Protein AF-A0AAV2ZDA7-F1 (afdb_monomer)

Mean predicted aligned error: 17.48 Å

pLDDT: mean 81.56, std 21.35, range [30.52, 98.06]

Solvent-accessible surface area (backbone atoms only — not comparable to full-atom values): 9567 Å² total; per-residue (Å²): 136,82,90,84,94,81,79,80,88,87,88,87,84,91,82,87,82,87,84,94,76,88,91,80,85,68,67,69,62,56,50,54,53,51,52,50,52,50,49,50,52,52,51,53,50,50,53,51,49,53,50,53,50,52,52,53,50,51,53,50,53,50,51,53,52,54,51,51,52,52,51,51,52,52,52,51,52,52,53,51,50,51,51,53,50,51,53,51,51,53,52,51,52,53,51,51,54,51,50,51,52,50,48,42,62,70,72,67,47,72,78,86,67,80,66,81,54,51,71,37,47,50,51,29,54,48,40,43,68,77,28,72,91,50,59,73,79,35,46,66,41,44,50,49,30,53,49,45,53,49,55,51,51,53,51,51,64,75,75,106

Sequence (160 aa):
MTITPELAAQIREGSQGQNAQKQQHPFAALNAEYDALSSDAMQQAEVKRQLQEAYKKGAEDFRKRAEAEKKKLSASESAQNAKTAQEMENRENARVEQLVKELNQKNYRAPLREVQCSPEREACLQCYRDNASDVLKCREVAEAFARCAQETTEQFVKNN

Secondary structure (DSSP, 8-state):
-------------------------SHHHHHHHHHHHHHHHHHHHHHHHHHHHHHHHHHHHHHHHHHHHHHHHHHHHHHHHHHHHHHHHHHHHHHHHHHHHHHIIIIIS---PPPTTHHHHHHHHHHHHHTTT-GGGGHHHHHHHHHHHHHHHHHHHH--

Foldseek 3Di:
DDDDDDDDDPDPDDDDDDDDDDDDDDPVVVVVVVVVVVVVVVVVVVVVVVVVVVVVVVVVVVVVVVVVVVVVVVVVVVVVVVVVVVVVVVVVVVVVVVVVVVCCVPPVPDPPDDDFLPVLVVLLVVLCVVPVVDSVVSVVSVVVSVVRVVVVVVVVVVVD

Organism: NCBI:txid4803

Radius of gyration: 65.76 Å; Cα contacts (8 Å, |Δi|>4): 25; chains: 1; bounding box: 101×34×188 Å

Structure (mmCIF, N/CA/C/O backbone):
data_AF-A0AAV2ZDA7-F1
#
_entry.id   AF-A0AAV2ZDA7-F1
#
loop_
_atom_site.group_PDB
_atom_site.id
_atom_site.type_symbol
_atom_site.label_atom_id
_atom_site.label_alt_id
_atom_site.label_comp_id
_atom_site.label_asym_id
_atom_site.label_entity_id
_atom_site.label_seq_id
_atom_site.pdbx_PDB_ins_code
_atom_site.Cartn_x
_atom_site.Cartn_y
_atom_site.Cartn_z
_atom_site.occupancy
_atom_site.B_iso_or_equiv
_atom_site.auth_seq_id
_atom_site.auth_comp_id
_atom_site.auth_asym_id
_atom_site.auth_atom_id
_atom_site.pdbx_PDB_model_num
ATOM 1 N N . MET A 1 1 ? 27.046 16.739 -139.914 1.00 38.97 1 MET A N 1
ATOM 2 C CA . MET A 1 1 ? 28.352 17.016 -140.549 1.00 38.97 1 MET A CA 1
ATOM 3 C C . MET A 1 1 ? 29.400 16.328 -139.690 1.00 38.97 1 MET A C 1
ATOM 5 O O . MET A 1 1 ? 29.556 16.700 -138.540 1.00 38.97 1 MET A O 1
ATOM 9 N N . THR A 1 2 ? 29.720 15.080 -140.032 1.00 36.03 2 THR A N 1
ATOM 10 C CA . THR A 1 2 ? 30.915 14.649 -140.800 1.00 36.03 2 THR A CA 1
ATOM 11 C C . THR A 1 2 ? 32.079 14.261 -139.884 1.00 36.03 2 THR A C 1
ATOM 13 O O . THR A 1 2 ? 32.842 15.091 -139.415 1.00 36.03 2 THR A O 1
ATOM 16 N N . ILE A 1 3 ? 32.101 12.952 -139.622 1.00 37.47 3 ILE A N 1
ATOM 17 C CA . ILE A 1 3 ? 33.220 12.000 -139.521 1.00 37.47 3 ILE A CA 1
ATOM 18 C C . ILE A 1 3 ? 34.582 12.550 -139.993 1.00 37.47 3 ILE A C 1
ATOM 20 O O . ILE A 1 3 ? 34.656 13.016 -141.122 1.00 37.47 3 ILE A O 1
ATOM 24 N N . THR A 1 4 ? 35.637 12.352 -139.185 1.00 46.34 4 THR A N 1
ATOM 25 C CA . THR A 1 4 ? 36.868 11.617 -139.581 1.00 46.34 4 THR A CA 1
ATOM 26 C C . THR A 1 4 ? 37.656 11.131 -138.354 1.00 46.34 4 THR A C 1
ATOM 28 O O . THR A 1 4 ? 38.282 11.937 -137.666 1.00 46.34 4 THR A O 1
ATOM 31 N N . PRO A 1 5 ? 37.654 9.813 -138.096 1.00 52.59 5 PRO A N 1
ATOM 32 C CA . PRO A 1 5 ? 38.563 9.115 -137.204 1.00 52.59 5 PRO A CA 1
ATOM 33 C C . PRO A 1 5 ? 39.591 8.333 -138.039 1.00 52.59 5 PRO A C 1
ATOM 35 O O . PRO A 1 5 ? 39.454 7.128 -138.170 1.00 52.59 5 PRO A O 1
ATOM 38 N N . GLU A 1 6 ? 40.593 8.970 -138.653 1.00 37.31 6 GLU A N 1
ATOM 39 C CA . GLU A 1 6 ? 41.614 8.196 -139.388 1.00 37.31 6 GLU A CA 1
ATOM 40 C C . GLU A 1 6 ? 42.913 8.971 -139.643 1.00 37.31 6 GLU A C 1
ATOM 42 O O . GLU A 1 6 ? 43.190 9.456 -140.733 1.00 37.31 6 GLU A O 1
ATOM 47 N N . LEU A 1 7 ? 43.732 9.071 -138.599 1.00 41.41 7 LEU A N 1
ATOM 48 C CA . LEU A 1 7 ? 45.187 8.982 -138.735 1.00 41.41 7 LEU A CA 1
ATOM 49 C C . LEU A 1 7 ? 45.707 8.368 -137.424 1.00 41.41 7 LEU A C 1
ATOM 51 O O . LEU A 1 7 ? 46.181 9.045 -136.519 1.00 41.41 7 LEU A O 1
ATOM 55 N N . ALA A 1 8 ? 45.323 7.122 -137.135 1.00 35.84 8 ALA A N 1
ATOM 56 C CA . ALA A 1 8 ? 46.152 5.969 -137.488 1.00 35.84 8 ALA A CA 1
ATOM 57 C C . ALA A 1 8 ? 47.611 6.241 -137.077 1.00 35.84 8 ALA A C 1
ATOM 59 O O . ALA A 1 8 ? 48.386 6.873 -137.779 1.00 35.84 8 ALA A O 1
ATOM 60 N N . ALA A 1 9 ? 47.926 5.917 -135.829 1.00 44.06 9 ALA A N 1
ATOM 61 C CA . ALA A 1 9 ? 48.679 4.696 -135.560 1.00 44.06 9 ALA A CA 1
ATOM 62 C C . ALA A 1 9 ? 50.166 4.838 -135.909 1.00 44.06 9 ALA A C 1
ATOM 64 O O . ALA A 1 9 ? 50.626 4.314 -136.912 1.00 44.06 9 ALA A O 1
ATOM 65 N N . GLN A 1 10 ? 50.911 5.494 -135.018 1.00 46.84 10 GLN A N 1
ATOM 66 C CA . GLN A 1 10 ? 52.334 5.250 -134.763 1.00 46.84 10 GLN A CA 1
ATOM 67 C C . GLN A 1 10 ? 52.726 6.040 -133.510 1.00 46.84 10 GLN A C 1
ATOM 69 O O . GLN A 1 10 ? 52.949 7.236 -133.580 1.00 46.84 10 GLN A O 1
ATOM 74 N N . ILE A 1 11 ? 52.659 5.373 -132.357 1.00 41.38 11 ILE A N 1
ATOM 75 C CA . ILE A 1 11 ? 53.499 5.476 -131.144 1.00 41.38 11 ILE A CA 1
ATOM 76 C C . ILE A 1 11 ? 52.825 4.489 -130.179 1.00 41.38 11 ILE A C 1
ATOM 78 O O . ILE A 1 11 ? 52.020 4.819 -129.311 1.00 41.38 11 ILE A O 1
ATOM 82 N N . ARG A 1 12 ? 53.053 3.206 -130.449 1.00 36.25 12 ARG A N 1
ATOM 83 C CA . ARG A 1 12 ? 52.854 2.123 -129.494 1.00 36.25 12 ARG A CA 1
ATOM 84 C C . ARG A 1 12 ? 54.227 1.504 -129.347 1.00 36.25 12 ARG A C 1
ATOM 86 O O . ARG A 1 12 ? 54.630 0.777 -130.238 1.00 36.25 12 ARG A O 1
ATOM 93 N N . GLU A 1 13 ? 54.927 1.879 -128.284 1.00 34.66 13 GLU A N 1
ATOM 94 C CA . GLU A 1 13 ? 55.922 1.072 -127.576 1.00 34.66 13 GLU A CA 1
ATOM 95 C C . GLU A 1 13 ? 56.476 1.900 -126.408 1.00 34.66 13 GLU A C 1
ATOM 97 O O . GLU A 1 13 ? 56.935 3.022 -126.594 1.00 34.66 13 GLU A O 1
ATOM 102 N N . GLY A 1 14 ? 56.400 1.346 -125.193 1.00 30.52 14 GLY A N 1
ATOM 103 C CA . GLY A 1 14 ? 57.158 1.842 -124.040 1.00 30.52 14 GLY A CA 1
ATOM 104 C C . GLY A 1 14 ? 56.354 2.467 -122.897 1.00 30.52 14 GLY A C 1
ATOM 105 O O . GLY A 1 14 ? 56.433 3.667 -122.670 1.00 30.52 14 GLY A O 1
ATOM 106 N N . SER A 1 15 ? 55.631 1.654 -122.121 1.00 34.59 15 SER A N 1
ATOM 107 C CA . SER A 1 15 ? 55.885 1.491 -120.670 1.00 34.59 15 SER A CA 1
ATOM 108 C C . SER A 1 15 ? 54.752 0.718 -119.983 1.00 34.59 15 SER A C 1
ATOM 110 O O . SER A 1 15 ? 53.661 1.213 -119.716 1.00 34.59 15 SER A O 1
ATOM 112 N N . GLN A 1 16 ? 55.040 -0.552 -119.703 1.00 32.06 16 GLN A N 1
ATOM 113 C CA . GLN A 1 16 ? 54.390 -1.335 -118.657 1.00 32.06 16 GLN A CA 1
ATOM 114 C C . GLN A 1 16 ? 54.953 -0.919 -117.287 1.00 32.06 16 GLN A C 1
ATOM 116 O O . GLN A 1 16 ? 56.132 -0.586 -117.189 1.00 32.06 16 GLN A O 1
ATOM 121 N N . GLY A 1 17 ? 54.130 -1.027 -116.238 1.00 31.75 17 GLY A N 1
ATOM 122 C CA . GLY A 1 17 ? 54.534 -0.927 -114.826 1.00 31.75 17 GLY A CA 1
ATOM 123 C C . GLY A 1 17 ? 53.527 -0.116 -114.007 1.00 31.75 17 GLY A C 1
ATOM 124 O O . GLY A 1 17 ? 53.637 1.096 -113.922 1.00 31.75 17 GLY A O 1
ATOM 125 N N . GLN A 1 18 ? 52.396 -0.703 -113.600 1.00 35.34 18 GLN A N 1
ATOM 126 C CA . GLN A 1 18 ? 52.184 -1.242 -112.243 1.00 35.34 18 GLN A CA 1
ATOM 127 C C . GLN A 1 18 ? 52.488 -0.229 -111.123 1.00 35.34 18 GLN A C 1
ATOM 129 O O . GLN A 1 18 ? 53.653 0.055 -110.882 1.00 35.34 18 GLN A O 1
ATOM 134 N N . ASN A 1 19 ? 51.480 0.194 -110.345 1.00 38.94 19 ASN A N 1
ATOM 135 C CA . ASN A 1 19 ? 51.347 -0.347 -108.988 1.00 38.94 19 ASN A CA 1
ATOM 136 C C . ASN A 1 19 ? 50.024 0.039 -108.298 1.00 38.94 19 ASN A C 1
ATOM 138 O O . ASN A 1 19 ? 49.771 1.202 -107.996 1.00 38.94 19 ASN A O 1
ATOM 142 N N . ALA A 1 20 ? 49.219 -0.975 -107.985 1.00 44.31 20 ALA A N 1
ATOM 143 C CA . ALA A 1 20 ? 48.250 -0.945 -106.904 1.00 44.31 20 ALA A CA 1
ATOM 144 C C . ALA A 1 20 ? 48.871 -1.742 -105.750 1.00 44.31 20 ALA A C 1
ATOM 146 O O . ALA A 1 20 ? 48.828 -2.969 -105.759 1.00 44.31 20 ALA A O 1
ATOM 147 N N . GLN A 1 21 ? 49.451 -1.059 -104.760 1.00 37.16 21 GLN A N 1
ATOM 148 C CA . GLN A 1 21 ? 49.844 -1.677 -103.492 1.00 37.16 21 GLN A CA 1
ATOM 149 C C . GLN A 1 21 ? 49.775 -0.665 -102.341 1.00 37.16 21 GLN A C 1
ATOM 151 O O . GLN A 1 21 ? 50.644 0.174 -102.145 1.00 37.16 21 GLN A O 1
ATOM 156 N N . LYS A 1 22 ? 48.691 -0.800 -101.569 1.00 43.28 22 LYS A N 1
ATOM 157 C CA . LYS A 1 22 ? 48.733 -1.146 -100.142 1.00 43.28 22 LYS A CA 1
ATOM 158 C C . LYS A 1 22 ? 49.709 -0.328 -99.276 1.00 43.28 22 LYS A C 1
ATOM 160 O O . LYS A 1 22 ? 50.840 -0.741 -99.051 1.00 43.28 22 LYS A O 1
ATOM 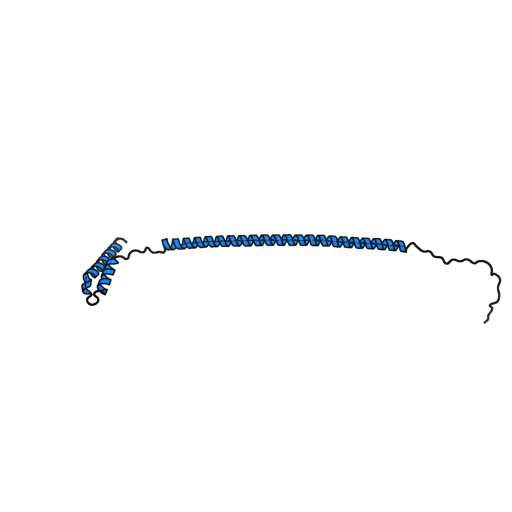165 N N . GLN A 1 23 ? 49.201 0.738 -98.656 1.00 36.53 23 GLN A N 1
ATOM 166 C CA . GLN A 1 23 ? 49.701 1.189 -97.353 1.00 36.53 23 GLN A CA 1
ATOM 167 C C . GLN A 1 23 ? 48.726 0.721 -96.272 1.00 36.53 23 GLN A C 1
ATOM 169 O O . GLN A 1 23 ? 47.596 1.192 -96.165 1.00 36.53 23 GLN A O 1
ATOM 174 N N . GLN A 1 24 ? 49.168 -0.278 -95.517 1.00 44.72 24 GLN A N 1
ATOM 175 C CA . GLN A 1 24 ? 48.512 -0.825 -94.340 1.00 44.72 24 GLN A CA 1
ATOM 176 C C . GLN A 1 24 ? 49.355 -0.414 -93.115 1.00 44.72 24 GLN A C 1
ATOM 178 O O . GLN A 1 24 ? 50.542 -0.727 -93.079 1.00 44.72 24 GLN A O 1
ATOM 183 N N . HIS A 1 25 ? 48.678 0.221 -92.141 1.00 50.00 25 HIS A N 1
ATOM 184 C CA . HIS A 1 25 ? 49.036 0.526 -90.732 1.00 50.00 25 HIS A CA 1
ATOM 185 C C . HIS A 1 25 ? 49.851 1.815 -90.453 1.00 50.00 25 HIS A C 1
ATOM 187 O O . HIS A 1 25 ? 50.877 2.033 -91.088 1.00 50.00 25 HIS A O 1
ATOM 193 N N . PRO A 1 26 ? 49.365 2.704 -89.540 1.00 48.81 26 PRO A N 1
ATOM 194 C CA . PRO A 1 26 ? 49.429 2.445 -88.086 1.00 48.81 26 PRO A CA 1
ATOM 195 C C . PRO A 1 26 ? 48.167 2.789 -87.251 1.00 48.81 26 PRO A C 1
ATOM 197 O O . PRO A 1 26 ? 48.174 2.620 -86.035 1.00 48.81 26 PRO A O 1
ATOM 200 N N . PHE A 1 27 ? 47.062 3.236 -87.857 1.00 50.06 27 PHE A N 1
ATOM 201 C CA . PHE A 1 27 ? 45.932 3.811 -87.098 1.00 50.06 27 PHE A CA 1
ATOM 202 C C . PHE A 1 27 ? 45.124 2.790 -86.264 1.00 50.06 27 PHE A C 1
ATOM 204 O O . PHE A 1 27 ? 44.614 3.116 -85.199 1.00 50.06 27 PHE A O 1
ATOM 211 N N . ALA A 1 28 ? 45.039 1.530 -86.707 1.00 54.69 28 ALA A N 1
ATOM 212 C CA . ALA A 1 28 ? 44.267 0.493 -86.008 1.00 54.69 28 ALA A CA 1
ATOM 213 C C . ALA A 1 28 ? 44.899 0.037 -84.677 1.00 54.69 28 ALA A C 1
ATOM 215 O O . ALA A 1 28 ? 44.174 -0.306 -83.749 1.00 54.69 28 ALA A O 1
ATOM 216 N N . ALA A 1 29 ? 46.233 0.050 -84.572 1.00 55.44 29 ALA A N 1
ATOM 217 C CA . ALA A 1 29 ? 46.936 -0.321 -83.342 1.00 55.44 29 ALA A CA 1
ATOM 218 C C . ALA A 1 29 ? 46.830 0.784 -82.275 1.00 55.44 29 ALA A C 1
ATOM 220 O O . ALA A 1 29 ? 46.577 0.489 -81.113 1.00 55.44 29 ALA A O 1
ATOM 221 N N . LEU A 1 30 ? 46.920 2.053 -82.694 1.00 56.12 30 LEU A N 1
ATOM 222 C CA . LEU A 1 30 ? 46.724 3.220 -81.825 1.00 56.12 30 LEU A CA 1
ATOM 223 C C . LEU A 1 30 ? 45.299 3.300 -81.256 1.00 56.12 30 LEU A C 1
ATOM 225 O O . LEU A 1 30 ? 45.129 3.622 -80.084 1.00 56.12 30 LEU A O 1
ATOM 229 N N . ASN A 1 31 ? 44.282 2.961 -82.055 1.00 61.12 31 ASN A N 1
ATOM 230 C CA . ASN A 1 31 ? 42.894 2.930 -81.584 1.00 61.12 31 ASN A CA 1
ATOM 231 C C . ASN A 1 31 ? 42.649 1.800 -80.574 1.00 61.12 31 ASN A C 1
ATOM 233 O O . ASN A 1 31 ? 41.981 2.023 -79.573 1.00 61.12 31 ASN A O 1
ATOM 237 N N . ALA A 1 32 ? 43.232 0.615 -80.788 1.00 62.09 32 ALA A N 1
ATOM 238 C CA . ALA A 1 32 ? 43.106 -0.501 -79.850 1.00 62.09 32 ALA A CA 1
ATOM 239 C C . ALA A 1 32 ? 43.785 -0.216 -78.496 1.00 62.09 32 ALA A C 1
ATOM 241 O O . ALA A 1 32 ? 43.263 -0.595 -77.450 1.00 62.09 32 ALA A O 1
ATOM 242 N N . GLU A 1 33 ? 44.928 0.474 -78.504 1.00 61.25 33 GLU A N 1
ATOM 243 C CA . GLU A 1 33 ? 45.634 0.886 -77.285 1.00 61.25 33 GLU A CA 1
ATOM 244 C C . GLU A 1 33 ? 44.874 1.994 -76.534 1.00 61.25 33 GLU A C 1
ATOM 246 O O . GLU A 1 33 ? 44.750 1.938 -75.311 1.00 61.25 33 GLU A O 1
ATOM 251 N N . TYR A 1 34 ? 44.277 2.950 -77.258 1.00 59.12 34 TYR A N 1
ATOM 252 C CA . TYR A 1 34 ? 43.419 3.994 -76.687 1.00 59.12 34 TYR A CA 1
ATOM 253 C C . TYR A 1 34 ? 42.111 3.435 -76.102 1.00 59.12 34 TYR A C 1
ATOM 255 O O . TYR A 1 34 ? 41.716 3.826 -75.003 1.00 59.12 34 TYR A O 1
ATOM 263 N N . ASP A 1 35 ? 41.471 2.475 -76.775 1.00 63.94 35 ASP A N 1
ATOM 264 C CA . ASP A 1 35 ? 40.271 1.793 -76.277 1.00 63.94 35 ASP A CA 1
ATOM 265 C C . ASP A 1 35 ? 40.576 0.926 -75.045 1.00 63.94 35 ASP A C 1
ATOM 267 O O . ASP A 1 35 ? 39.791 0.902 -74.095 1.00 63.94 35 ASP A O 1
ATOM 271 N N . ALA A 1 36 ? 41.738 0.264 -75.006 1.00 62.44 36 ALA A N 1
ATOM 272 C CA . ALA A 1 36 ? 42.188 -0.495 -73.840 1.00 62.44 36 ALA A CA 1
ATOM 273 C C . ALA A 1 36 ? 42.490 0.416 -72.635 1.00 62.44 36 ALA A C 1
ATOM 275 O O . ALA A 1 36 ? 42.059 0.118 -71.521 1.00 62.44 36 ALA A O 1
ATOM 276 N N . LEU A 1 37 ? 43.158 1.555 -72.855 1.00 63.00 37 LEU A N 1
ATOM 277 C CA . LEU A 1 37 ? 43.411 2.576 -71.828 1.00 63.00 37 LEU A CA 1
ATOM 278 C C . LEU A 1 37 ? 42.111 3.224 -71.322 1.00 63.00 37 LEU A C 1
ATOM 280 O O . LEU A 1 37 ? 41.963 3.471 -70.125 1.00 63.00 37 LEU A O 1
ATOM 284 N N . SER A 1 38 ? 41.150 3.467 -72.217 1.00 67.00 38 SER A N 1
ATOM 285 C CA . SER A 1 38 ? 39.820 3.985 -71.877 1.00 67.00 38 SER A CA 1
ATOM 286 C C . SER A 1 38 ? 39.004 2.966 -71.068 1.00 67.00 38 SER A C 1
ATOM 288 O O . SER A 1 38 ? 38.402 3.312 -70.050 1.00 67.00 38 SER A O 1
ATOM 290 N N . SER A 1 39 ? 39.053 1.685 -71.448 1.00 71.62 39 SER A N 1
ATOM 291 C CA . SER A 1 39 ? 38.414 0.585 -70.718 1.00 71.62 39 SER A CA 1
ATOM 292 C C . SER A 1 39 ? 39.019 0.378 -69.324 1.00 71.62 39 SER A C 1
ATOM 294 O O . SER A 1 39 ? 38.271 0.189 -68.365 1.00 71.62 39 SER A O 1
ATOM 296 N N . ASP A 1 40 ? 40.344 0.452 -69.177 1.00 80.44 40 ASP A N 1
ATOM 297 C CA . ASP A 1 40 ? 41.020 0.358 -67.875 1.00 80.44 40 ASP A CA 1
ATOM 298 C C . ASP A 1 40 ? 40.663 1.550 -66.972 1.00 80.44 40 ASP A C 1
ATOM 300 O O . ASP A 1 40 ? 40.315 1.377 -65.804 1.00 80.44 40 ASP A O 1
ATOM 304 N N . ALA A 1 41 ? 40.615 2.767 -67.526 1.00 84.06 41 ALA A N 1
ATOM 305 C CA . ALA A 1 41 ? 40.169 3.953 -66.797 1.00 84.06 41 ALA A CA 1
ATOM 306 C C . ALA A 1 41 ? 38.706 3.836 -66.323 1.00 84.06 41 ALA A C 1
ATOM 308 O O . ALA A 1 41 ? 38.389 4.204 -65.186 1.00 84.06 41 ALA A O 1
ATOM 309 N N . MET A 1 42 ? 37.816 3.284 -67.156 1.00 80.50 42 MET A N 1
ATOM 310 C CA . MET A 1 42 ? 36.424 3.011 -66.781 1.00 80.50 42 MET A CA 1
ATOM 311 C C . MET A 1 42 ? 36.310 1.929 -65.697 1.00 80.50 42 MET A C 1
ATOM 313 O O . MET A 1 42 ? 35.534 2.088 -64.753 1.00 80.50 42 MET A O 1
ATOM 317 N N . GLN A 1 43 ? 37.107 0.860 -65.777 1.00 87.31 43 GLN A N 1
ATOM 318 C CA . GLN A 1 43 ? 37.160 -0.187 -64.751 1.00 87.31 43 GLN A CA 1
ATOM 319 C C . GLN A 1 43 ? 37.695 0.352 -63.418 1.00 87.31 43 GLN A C 1
ATOM 321 O O . GLN A 1 43 ? 37.107 0.099 -62.366 1.00 87.31 43 GLN A O 1
ATOM 326 N N . GLN A 1 44 ? 38.752 1.165 -63.445 1.00 88.62 44 GLN A N 1
ATOM 327 C CA . GLN A 1 44 ? 39.278 1.830 -62.252 1.00 88.62 44 GLN A CA 1
ATOM 328 C C . GLN A 1 44 ? 38.259 2.792 -61.624 1.00 88.62 44 GLN A C 1
ATOM 330 O O . GLN A 1 44 ? 38.186 2.895 -60.396 1.00 88.62 44 GLN A O 1
ATOM 335 N N . ALA A 1 45 ? 37.461 3.495 -62.434 1.00 92.50 45 ALA A N 1
ATOM 336 C CA . ALA A 1 45 ? 36.396 4.366 -61.943 1.00 92.50 45 ALA A CA 1
ATOM 337 C C . ALA A 1 45 ? 35.285 3.571 -61.237 1.00 92.50 45 ALA A C 1
ATOM 339 O O . ALA A 1 45 ? 34.845 3.959 -60.152 1.00 92.50 45 ALA A O 1
ATOM 340 N N . GLU A 1 46 ? 34.887 2.429 -61.798 1.00 93.00 46 GLU A N 1
ATOM 341 C CA . GLU A 1 46 ? 33.880 1.548 -61.205 1.00 93.00 46 GLU A CA 1
ATOM 342 C C . GLU A 1 46 ? 34.369 0.916 -59.894 1.00 93.00 46 GLU A C 1
ATOM 344 O O . GLU A 1 46 ? 33.655 0.937 -58.892 1.00 93.00 46 GLU A O 1
ATOM 349 N N . VAL A 1 47 ? 35.620 0.450 -59.842 1.00 93.50 47 VAL A N 1
ATOM 350 C CA . VAL A 1 47 ? 36.228 -0.066 -58.603 1.00 93.50 47 VAL A CA 1
ATOM 351 C C . VAL A 1 47 ? 36.279 1.018 -57.522 1.00 93.50 47 VAL A C 1
ATOM 353 O O . VAL A 1 47 ? 35.940 0.758 -56.366 1.00 93.50 47 VAL A O 1
ATOM 356 N N . LYS A 1 48 ? 36.637 2.262 -57.876 1.00 94.56 48 LYS A N 1
ATOM 357 C CA . LYS A 1 48 ? 36.606 3.397 -56.936 1.00 94.56 48 LYS A CA 1
ATOM 358 C C . LYS A 1 48 ? 35.189 3.693 -56.443 1.00 94.56 48 LYS A C 1
ATOM 360 O O . LYS A 1 48 ? 35.019 3.957 -55.252 1.00 94.56 48 LYS A O 1
ATOM 365 N N . ARG A 1 49 ? 34.180 3.625 -57.318 1.00 95.81 49 ARG A N 1
ATOM 366 C CA . ARG A 1 49 ? 32.765 3.800 -56.950 1.00 95.81 49 ARG A CA 1
ATOM 367 C C . ARG A 1 49 ? 32.319 2.725 -55.960 1.00 95.81 49 ARG A C 1
ATOM 369 O O . ARG A 1 49 ? 31.799 3.060 -54.898 1.00 95.81 49 ARG A O 1
ATOM 376 N N . GLN A 1 50 ? 32.589 1.456 -56.261 1.00 95.25 50 GLN A N 1
ATOM 377 C CA . GLN A 1 50 ? 32.253 0.328 -55.388 1.00 95.25 50 GLN A CA 1
ATOM 378 C C . GLN A 1 50 ? 32.946 0.431 -54.028 1.00 95.25 50 GLN A C 1
ATOM 380 O O . GLN A 1 50 ? 32.317 0.211 -52.993 1.00 95.25 50 GLN A O 1
ATOM 385 N N . LEU A 1 51 ? 34.221 0.832 -54.010 1.00 95.94 51 LEU A N 1
ATOM 386 C CA . LEU A 1 51 ? 34.959 1.061 -52.773 1.00 95.94 51 LEU A CA 1
ATOM 387 C C . LEU A 1 51 ? 34.307 2.174 -51.938 1.00 95.94 51 LEU A C 1
ATOM 389 O O . LEU A 1 51 ? 34.058 1.986 -50.749 1.00 95.94 51 LEU A O 1
ATOM 393 N N . GLN A 1 52 ? 33.972 3.313 -52.550 1.00 95.75 52 GLN A N 1
ATOM 394 C CA . GLN A 1 52 ? 33.291 4.417 -51.864 1.00 95.75 52 GLN A CA 1
ATOM 395 C C . GLN A 1 52 ? 31.917 4.012 -51.315 1.00 95.75 52 GLN A C 1
ATOM 397 O O . GLN A 1 52 ? 31.564 4.399 -50.199 1.00 95.75 52 GLN A O 1
ATOM 402 N N . GLU A 1 53 ? 31.145 3.229 -52.067 1.00 97.06 53 GLU A N 1
ATOM 403 C CA . GLU A 1 53 ? 29.851 2.7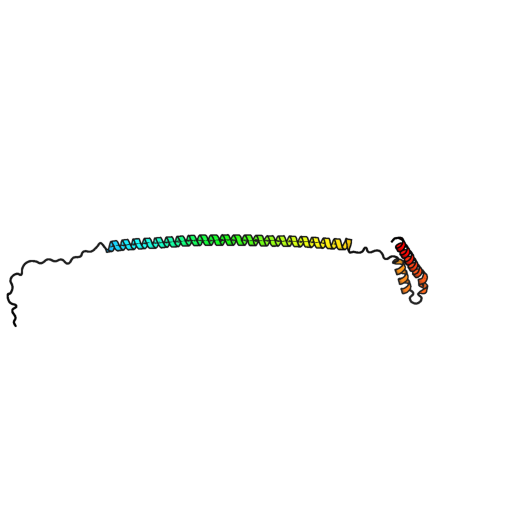06 -51.622 1.00 97.06 53 GLU A CA 1
ATOM 404 C C . GLU A 1 53 ? 29.997 1.742 -50.446 1.00 97.06 53 GLU A C 1
ATOM 406 O O . GLU A 1 53 ? 29.266 1.869 -49.462 1.00 97.06 53 GLU A O 1
ATOM 411 N N . ALA A 1 54 ? 30.983 0.844 -50.491 1.00 96.81 54 ALA A N 1
ATOM 412 C CA . ALA A 1 54 ? 31.291 -0.055 -49.385 1.00 96.81 54 ALA A CA 1
ATOM 413 C C . ALA A 1 54 ? 31.681 0.719 -48.113 1.00 96.81 54 ALA A C 1
ATOM 415 O O . ALA A 1 54 ? 31.185 0.402 -47.030 1.00 96.81 54 ALA A O 1
ATOM 416 N N . TYR A 1 55 ? 32.492 1.778 -48.237 1.00 96.56 55 TYR A N 1
ATOM 417 C CA . TYR A 1 55 ? 32.849 2.645 -47.107 1.00 96.56 55 TYR A CA 1
ATOM 418 C C . TYR A 1 55 ? 31.635 3.365 -46.514 1.00 96.56 55 TYR A C 1
ATOM 420 O O . TYR A 1 55 ? 31.459 3.365 -45.294 1.00 96.56 55 TYR A O 1
ATOM 428 N N . LYS A 1 56 ? 30.774 3.954 -47.354 1.00 96.75 56 LYS A N 1
ATOM 429 C CA . LYS A 1 56 ? 29.553 4.637 -46.893 1.00 96.75 56 LYS A CA 1
ATOM 430 C C . LYS A 1 56 ? 28.608 3.667 -46.192 1.00 96.75 56 LYS A C 1
ATOM 432 O O . LYS A 1 56 ? 28.161 3.948 -45.083 1.00 96.75 56 LYS A O 1
ATOM 437 N N . LYS A 1 57 ? 28.373 2.501 -46.794 1.00 97.38 57 LYS A N 1
ATOM 438 C CA . LYS A 1 57 ? 27.530 1.455 -46.214 1.00 97.38 57 LYS A CA 1
ATOM 439 C C . LYS A 1 57 ? 28.089 0.953 -44.882 1.00 97.38 57 LYS A C 1
ATOM 441 O O . LYS A 1 57 ? 27.342 0.844 -43.917 1.00 97.38 57 LYS A O 1
ATOM 446 N N . GLY A 1 58 ? 29.400 0.723 -44.794 1.00 97.12 58 GLY A N 1
ATOM 447 C CA . GLY A 1 58 ? 30.058 0.337 -43.544 1.00 97.12 58 GLY A CA 1
ATOM 448 C C . GLY A 1 58 ? 29.907 1.393 -42.444 1.00 97.12 58 GLY A C 1
ATOM 449 O O . GLY A 1 58 ? 29.613 1.050 -41.298 1.00 97.12 58 GLY A O 1
ATOM 450 N N . ALA A 1 59 ? 30.038 2.677 -42.789 1.00 96.62 59 ALA A N 1
ATOM 451 C CA . ALA A 1 59 ? 29.828 3.779 -41.853 1.00 96.62 59 ALA A CA 1
ATOM 452 C C . ALA A 1 59 ? 28.368 3.864 -41.371 1.00 96.62 59 ALA A C 1
ATOM 454 O O . ALA A 1 59 ? 28.118 4.062 -40.181 1.00 96.62 59 ALA A O 1
ATOM 455 N N . GLU A 1 60 ? 27.395 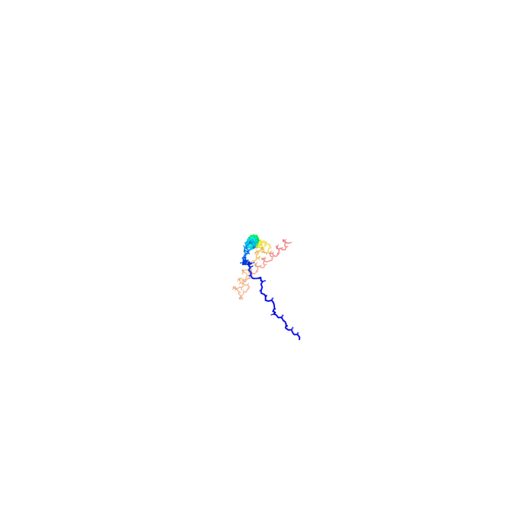3.682 -42.265 1.00 96.88 60 GLU A N 1
ATOM 456 C CA . GLU A 1 60 ? 25.974 3.645 -41.906 1.00 96.88 60 GLU A CA 1
ATOM 457 C C . GLU A 1 60 ? 25.625 2.446 -41.022 1.00 96.88 60 GLU A C 1
ATOM 459 O O . GLU A 1 60 ? 24.943 2.609 -40.009 1.00 96.88 60 GLU A O 1
ATOM 464 N N . ASP A 1 61 ? 26.118 1.256 -41.362 1.00 97.12 61 ASP A N 1
ATOM 465 C CA . ASP A 1 61 ? 25.891 0.040 -40.582 1.00 97.12 61 ASP A CA 1
ATOM 466 C C . ASP A 1 61 ? 26.501 0.161 -39.182 1.00 97.12 61 ASP A C 1
ATOM 468 O O . ASP A 1 61 ? 25.870 -0.227 -38.195 1.00 97.12 61 ASP A O 1
ATOM 472 N N . PHE A 1 62 ? 27.687 0.768 -39.066 1.00 96.62 62 PHE A N 1
ATOM 473 C CA . PHE A 1 62 ? 28.286 1.076 -37.771 1.00 96.62 62 PHE A CA 1
ATOM 474 C C . PHE A 1 62 ? 27.410 2.035 -36.954 1.00 96.62 62 PHE A C 1
ATOM 476 O O . PHE A 1 62 ? 27.121 1.757 -35.788 1.00 96.62 62 PHE A O 1
ATOM 483 N N . ARG A 1 63 ? 26.918 3.128 -37.559 1.00 96.81 63 ARG A N 1
ATOM 484 C CA . ARG A 1 63 ? 26.026 4.085 -36.876 1.00 96.81 63 ARG A CA 1
ATOM 485 C C . ARG A 1 63 ? 24.727 3.427 -36.414 1.00 96.81 63 ARG A C 1
ATOM 487 O O . ARG A 1 63 ? 24.329 3.631 -35.270 1.00 96.81 63 ARG A O 1
ATOM 494 N N . LYS A 1 64 ? 24.104 2.594 -37.253 1.00 97.69 64 LYS A N 1
ATOM 495 C CA . LYS A 1 64 ? 22.882 1.851 -36.901 1.00 97.69 64 LYS A CA 1
ATOM 496 C C . LYS A 1 64 ? 23.110 0.906 -35.724 1.00 97.69 64 LYS A C 1
ATOM 498 O O . LYS A 1 64 ? 22.286 0.861 -34.814 1.00 97.69 64 LYS A O 1
ATOM 503 N N . ARG A 1 65 ? 24.231 0.175 -35.708 1.00 96.56 65 ARG A N 1
ATOM 504 C CA . ARG A 1 65 ? 24.587 -0.715 -34.590 1.00 96.56 65 ARG A CA 1
ATOM 505 C C . ARG A 1 65 ? 24.826 0.067 -33.302 1.00 96.56 65 ARG A C 1
ATOM 507 O O . ARG A 1 65 ? 24.290 -0.315 -32.267 1.00 96.56 65 ARG A O 1
ATOM 514 N N . ALA A 1 66 ? 25.559 1.176 -33.375 1.00 96.81 66 ALA A N 1
ATOM 515 C CA . ALA A 1 66 ? 25.808 2.036 -32.221 1.00 96.81 66 ALA A CA 1
ATOM 516 C C . ALA A 1 66 ? 24.506 2.624 -31.645 1.00 96.81 66 ALA A C 1
ATOM 518 O O . ALA A 1 66 ? 24.313 2.640 -30.430 1.00 96.81 66 ALA A O 1
ATOM 519 N N . GLU A 1 67 ? 23.576 3.061 -32.500 1.00 96.75 67 GLU A N 1
ATOM 520 C CA . GLU A 1 67 ? 22.276 3.572 -32.058 1.00 96.75 67 GLU A CA 1
ATOM 521 C C . GLU A 1 67 ? 21.395 2.468 -31.452 1.00 96.75 67 GLU A C 1
ATOM 523 O O . GLU A 1 67 ? 20.743 2.690 -30.431 1.00 96.75 67 GLU A O 1
ATOM 528 N N . ALA A 1 68 ? 21.397 1.268 -32.042 1.00 96.50 68 ALA A N 1
ATOM 529 C CA . ALA A 1 68 ? 20.668 0.120 -31.512 1.00 96.50 68 ALA A CA 1
ATOM 530 C C . ALA A 1 68 ? 21.185 -0.296 -30.126 1.00 96.50 68 ALA A C 1
ATOM 532 O O . ALA A 1 68 ? 20.380 -0.522 -29.224 1.00 96.50 68 ALA A O 1
ATOM 533 N N . GLU A 1 69 ? 22.504 -0.342 -29.928 1.00 95.69 69 GLU A N 1
ATOM 534 C CA . GLU A 1 69 ? 23.110 -0.611 -28.617 1.00 95.69 69 GLU A CA 1
ATOM 535 C C . GLU A 1 69 ? 22.746 0.471 -27.594 1.00 95.69 69 GLU A C 1
ATOM 537 O O . GLU A 1 69 ? 22.290 0.152 -26.497 1.00 95.69 69 GLU A O 1
ATOM 542 N N . LYS A 1 70 ? 22.814 1.756 -27.972 1.00 95.81 70 LYS A N 1
ATOM 543 C CA . LYS A 1 70 ? 22.381 2.852 -27.093 1.00 95.81 70 LYS A CA 1
ATOM 544 C C . LYS A 1 70 ? 20.905 2.727 -26.692 1.00 95.81 70 LYS A C 1
ATOM 546 O O . LYS A 1 70 ? 20.570 2.935 -25.527 1.00 95.81 70 LYS A O 1
ATOM 551 N N . LYS A 1 71 ? 20.018 2.370 -27.629 1.00 96.12 71 LYS A N 1
ATOM 552 C CA . LYS A 1 71 ? 18.589 2.146 -27.345 1.00 96.12 71 LYS A CA 1
ATOM 553 C C . LYS A 1 71 ? 18.370 0.970 -26.394 1.00 96.12 71 LYS A C 1
ATOM 555 O O . LYS A 1 71 ? 17.555 1.088 -25.486 1.00 96.12 71 LYS A O 1
ATOM 560 N N . LYS A 1 72 ? 19.104 -0.135 -26.562 1.00 94.75 72 LYS A N 1
ATOM 561 C CA . LYS A 1 72 ? 19.032 -1.285 -25.646 1.00 94.75 72 LYS A CA 1
ATOM 562 C C . LYS A 1 72 ? 19.480 -0.918 -24.234 1.00 94.75 72 LYS A C 1
ATOM 564 O O . LYS A 1 72 ? 18.784 -1.263 -23.285 1.00 94.75 72 LYS A O 1
ATOM 569 N N . LEU A 1 73 ? 20.599 -0.202 -24.100 1.00 93.81 73 LEU A N 1
ATOM 570 C CA . LEU A 1 73 ? 21.099 0.257 -22.801 1.00 93.81 73 LEU A CA 1
ATOM 571 C C . LEU A 1 73 ? 20.077 1.164 -22.113 1.00 93.81 73 LEU A C 1
ATOM 573 O O . LEU A 1 73 ? 19.674 0.880 -20.991 1.00 93.81 73 LEU A O 1
ATOM 577 N N . SER A 1 74 ? 19.562 2.167 -22.827 1.00 94.25 74 SER A N 1
ATOM 578 C CA . SER A 1 74 ? 18.540 3.074 -22.295 1.00 94.25 74 SER A CA 1
ATOM 579 C C . SER A 1 74 ? 17.249 2.347 -21.891 1.00 94.25 74 SER A C 1
ATOM 581 O O . SER A 1 74 ? 16.668 2.654 -20.849 1.00 94.25 74 SER A O 1
ATOM 583 N N . ALA A 1 75 ? 16.803 1.357 -22.670 1.00 93.69 75 ALA A N 1
ATOM 584 C CA . ALA A 1 75 ? 15.642 0.541 -22.320 1.00 93.69 75 ALA A CA 1
ATOM 585 C C . ALA A 1 75 ? 15.902 -0.327 -21.077 1.00 93.69 75 ALA A C 1
ATOM 587 O O . ALA A 1 75 ? 15.029 -0.438 -20.216 1.00 93.69 75 ALA A O 1
ATOM 588 N N . SER A 1 76 ? 17.103 -0.901 -20.955 1.00 93.12 76 SER A N 1
ATOM 589 C CA . SER A 1 76 ? 17.518 -1.679 -19.783 1.00 93.12 76 SER A CA 1
ATOM 590 C C . SER A 1 76 ? 17.573 -0.816 -18.521 1.00 93.12 76 SER A C 1
ATOM 592 O O . SER A 1 76 ? 17.020 -1.203 -17.494 1.00 93.12 76 SER A O 1
ATOM 594 N N . GLU A 1 77 ? 18.182 0.369 -18.598 1.00 94.38 77 GLU A N 1
ATOM 595 C CA . GLU A 1 77 ? 18.231 1.337 -17.495 1.00 94.38 77 GLU A CA 1
ATOM 596 C C . GLU A 1 77 ? 16.824 1.774 -17.078 1.00 94.38 77 GLU A C 1
ATOM 598 O O . GLU A 1 77 ? 16.498 1.783 -15.893 1.00 94.38 77 GLU A O 1
ATOM 603 N N . SER A 1 78 ? 15.952 2.065 -18.048 1.00 93.38 78 SER A N 1
ATOM 604 C CA . SER A 1 78 ? 14.558 2.441 -17.781 1.00 93.38 78 SER A CA 1
ATOM 605 C C . SER A 1 78 ? 13.789 1.316 -17.082 1.00 93.38 78 SER A C 1
ATOM 607 O O . SER A 1 78 ? 13.066 1.569 -16.120 1.00 93.38 78 SER A O 1
ATOM 609 N N . ALA A 1 79 ? 13.968 0.066 -17.522 1.00 94.56 79 ALA A N 1
ATOM 610 C CA . ALA A 1 79 ? 13.341 -1.098 -16.900 1.00 94.56 79 ALA A CA 1
ATOM 611 C C . ALA A 1 79 ? 13.846 -1.332 -15.468 1.00 94.56 79 ALA A C 1
ATOM 613 O O . ALA A 1 79 ? 13.060 -1.669 -14.583 1.00 94.56 79 ALA A O 1
ATOM 614 N N . GLN A 1 80 ? 15.142 -1.135 -15.222 1.00 94.88 80 GLN A N 1
ATOM 615 C CA . GLN A 1 80 ? 15.717 -1.258 -13.887 1.00 94.88 80 GLN A CA 1
ATOM 616 C C . GLN A 1 80 ? 15.224 -0.146 -12.956 1.00 94.88 80 GLN A C 1
ATOM 618 O O . GLN A 1 80 ? 14.815 -0.431 -11.835 1.00 94.88 80 GLN A O 1
ATOM 623 N N . ASN A 1 81 ? 15.164 1.094 -13.442 1.00 95.94 81 ASN A N 1
ATOM 624 C CA . ASN A 1 81 ? 14.618 2.217 -12.684 1.00 95.94 81 ASN A CA 1
ATOM 625 C C . ASN A 1 81 ? 13.140 2.007 -12.336 1.00 95.94 81 ASN A C 1
ATOM 627 O O . ASN A 1 81 ? 12.740 2.287 -11.208 1.00 95.94 81 ASN A O 1
ATOM 631 N N . ALA A 1 82 ? 12.342 1.470 -13.264 1.00 96.12 82 ALA A N 1
ATOM 632 C CA . ALA A 1 82 ? 10.941 1.143 -13.009 1.00 96.12 82 ALA A CA 1
ATOM 633 C C . ALA A 1 82 ? 10.787 0.090 -11.900 1.00 96.12 82 ALA A C 1
ATOM 635 O O . ALA A 1 82 ? 9.946 0.253 -11.018 1.00 96.12 82 ALA A O 1
ATOM 636 N N . LYS A 1 83 ? 11.630 -0.953 -11.895 1.00 96.62 83 LYS A N 1
ATOM 637 C CA . LYS A 1 83 ? 11.635 -1.965 -10.825 1.00 96.62 83 LYS A CA 1
ATOM 638 C C . LYS A 1 83 ? 11.988 -1.358 -9.471 1.00 96.62 83 LYS A C 1
ATOM 640 O O . LYS A 1 83 ? 11.242 -1.542 -8.516 1.00 96.62 83 LYS A O 1
ATOM 645 N N . THR A 1 84 ? 13.070 -0.584 -9.402 1.00 96.88 84 THR A N 1
ATOM 646 C CA . THR A 1 84 ? 13.483 0.080 -8.158 1.00 96.88 84 THR A CA 1
ATOM 647 C C . THR A 1 84 ? 12.402 1.034 -7.646 1.00 96.88 84 THR A C 1
ATOM 649 O O . THR A 1 84 ? 12.127 1.070 -6.449 1.00 96.88 84 THR A O 1
ATOM 652 N N . ALA A 1 85 ? 11.752 1.789 -8.538 1.00 97.25 85 ALA A N 1
ATOM 653 C CA . ALA A 1 85 ? 10.655 2.680 -8.169 1.00 97.25 85 ALA A CA 1
ATOM 654 C C . ALA A 1 85 ? 9.468 1.904 -7.577 1.00 97.25 85 ALA A C 1
ATOM 656 O O . ALA A 1 85 ? 8.951 2.293 -6.533 1.00 97.25 85 ALA A O 1
ATOM 657 N N . GLN A 1 86 ? 9.092 0.778 -8.190 1.00 97.50 86 GLN A N 1
ATOM 658 C CA . GLN A 1 86 ? 8.020 -0.085 -7.694 1.00 97.50 86 GLN A CA 1
ATOM 659 C C . GLN A 1 86 ? 8.353 -0.698 -6.323 1.00 97.50 86 GLN A C 1
ATOM 661 O O . GLN A 1 86 ? 7.499 -0.769 -5.441 1.00 97.50 86 GLN A O 1
ATOM 666 N N . GLU A 1 87 ? 9.595 -1.136 -6.112 1.00 97.50 87 GLU A N 1
ATOM 667 C CA . GLU A 1 87 ? 10.046 -1.662 -4.818 1.00 97.50 87 GLU A CA 1
ATOM 668 C C . GLU A 1 87 ? 9.979 -0.598 -3.714 1.00 97.50 87 GLU A C 1
ATOM 670 O O . GLU A 1 87 ? 9.526 -0.881 -2.602 1.00 97.50 87 GLU A O 1
ATOM 675 N N . MET A 1 88 ? 10.381 0.635 -4.031 1.00 97.44 88 MET A N 1
ATOM 676 C CA . MET A 1 88 ? 10.291 1.768 -3.110 1.00 97.44 88 MET A CA 1
ATOM 677 C C . MET A 1 88 ? 8.839 2.129 -2.789 1.00 97.44 88 MET A C 1
ATOM 679 O O . MET A 1 88 ? 8.508 2.304 -1.619 1.00 97.44 88 MET A O 1
ATOM 683 N N . GLU A 1 89 ? 7.962 2.178 -3.793 1.00 97.69 89 GLU A N 1
ATOM 684 C CA . GLU A 1 89 ? 6.528 2.413 -3.599 1.00 97.69 89 GLU A CA 1
ATOM 685 C C . GLU A 1 89 ? 5.917 1.367 -2.658 1.00 97.69 89 GLU A C 1
ATOM 687 O O . GLU A 1 89 ? 5.280 1.714 -1.664 1.00 97.69 89 GLU A O 1
ATOM 692 N N . ASN A 1 90 ? 6.177 0.081 -2.908 1.00 98.06 90 ASN A N 1
ATOM 693 C CA . ASN A 1 90 ? 5.667 -1.007 -2.074 1.00 98.06 90 ASN A CA 1
ATOM 694 C C . ASN A 1 90 ? 6.163 -0.910 -0.626 1.00 98.06 90 ASN A C 1
ATOM 696 O O . ASN A 1 90 ? 5.404 -1.154 0.315 1.00 98.06 90 ASN A O 1
ATOM 700 N N . ARG A 1 91 ? 7.434 -0.540 -0.433 1.00 97.81 91 ARG A N 1
ATOM 701 C CA . ARG A 1 91 ? 8.023 -0.358 0.897 1.00 97.81 91 ARG A CA 1
ATOM 702 C C . ARG A 1 91 ? 7.356 0.783 1.659 1.00 97.81 91 ARG A C 1
ATOM 704 O O . ARG A 1 91 ? 7.041 0.619 2.839 1.00 97.81 91 ARG A O 1
ATOM 711 N N . GLU A 1 92 ? 7.151 1.922 1.008 1.00 97.88 92 GLU A N 1
ATOM 712 C CA . GLU A 1 92 ? 6.513 3.072 1.647 1.00 97.88 92 GLU A CA 1
ATOM 713 C C . GLU A 1 92 ? 5.028 2.816 1.912 1.00 97.88 92 GLU A C 1
ATOM 715 O O . GLU A 1 92 ? 4.548 3.130 3.001 1.00 97.88 92 GLU A O 1
ATOM 720 N N . ASN A 1 93 ? 4.321 2.138 1.006 1.00 98.06 93 ASN A N 1
ATOM 721 C CA . ASN A 1 93 ? 2.938 1.717 1.235 1.00 98.06 93 ASN A CA 1
ATOM 722 C C . ASN A 1 93 ? 2.826 0.816 2.473 1.00 98.06 93 ASN A C 1
ATOM 724 O O . ASN A 1 93 ? 2.008 1.078 3.356 1.00 98.06 93 ASN A O 1
ATOM 728 N N . ALA A 1 94 ? 3.707 -0.181 2.611 1.00 97.94 94 ALA A N 1
ATOM 729 C CA . ALA A 1 94 ? 3.737 -1.037 3.797 1.00 97.94 94 ALA A CA 1
ATOM 730 C C . ALA A 1 94 ? 4.021 -0.242 5.086 1.00 97.94 94 ALA A C 1
ATOM 732 O O . ALA A 1 94 ? 3.418 -0.503 6.131 1.00 97.94 94 ALA A O 1
ATOM 733 N N . ARG A 1 95 ? 4.911 0.758 5.023 1.00 97.94 95 ARG A N 1
ATOM 734 C CA . ARG A 1 95 ? 5.206 1.649 6.153 1.00 97.94 95 ARG A CA 1
ATOM 735 C C . ARG A 1 95 ? 3.986 2.486 6.545 1.00 97.94 95 ARG A C 1
ATOM 737 O O . ARG A 1 95 ? 3.681 2.595 7.733 1.00 97.94 95 ARG A O 1
ATOM 744 N N . VAL A 1 96 ? 3.288 3.061 5.567 1.00 98.00 96 VAL A N 1
ATOM 745 C CA . VAL A 1 96 ? 2.069 3.848 5.792 1.00 98.00 96 VAL A CA 1
ATOM 746 C C . VAL A 1 96 ? 0.984 2.978 6.416 1.00 98.00 96 VAL A C 1
ATOM 748 O O . VAL A 1 96 ? 0.390 3.380 7.413 1.00 98.00 96 VAL A O 1
ATOM 751 N N . GLU A 1 97 ? 0.765 1.765 5.911 1.00 97.44 97 GLU A N 1
ATOM 752 C CA . GLU A 1 97 ? -0.215 0.839 6.486 1.00 97.44 97 GLU A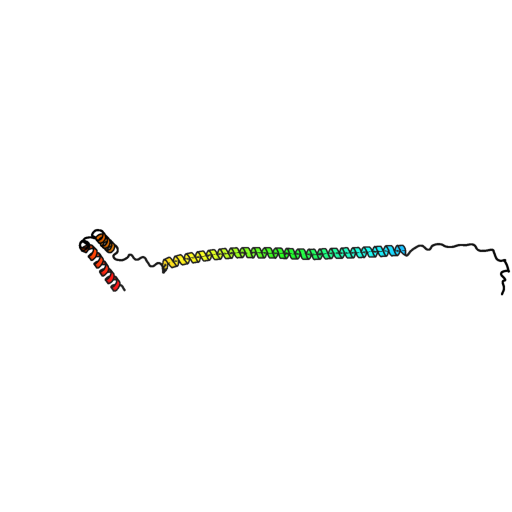 CA 1
ATOM 753 C C . GLU A 1 97 ? 0.085 0.496 7.949 1.00 97.44 97 GLU A C 1
ATOM 755 O O . GLU A 1 97 ? -0.825 0.474 8.784 1.00 97.44 97 GLU A O 1
ATOM 760 N N . GLN A 1 98 ? 1.352 0.235 8.283 1.00 96.81 98 GLN A N 1
ATOM 761 C CA . GLN A 1 98 ? 1.765 -0.023 9.664 1.00 96.81 98 GLN A CA 1
ATOM 762 C C . GLN A 1 98 ? 1.509 1.191 10.558 1.00 96.81 98 GLN A C 1
AT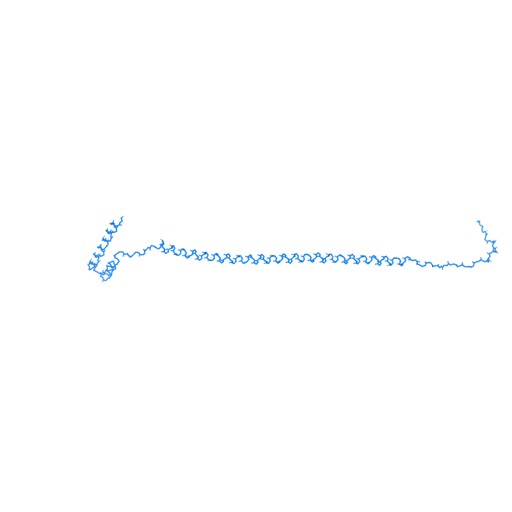OM 764 O O . GLN A 1 98 ? 0.920 1.046 11.631 1.00 96.81 98 GLN A O 1
ATOM 769 N N . LEU A 1 99 ? 1.876 2.386 10.094 1.00 96.31 99 LEU A N 1
ATOM 770 C CA . LEU A 1 99 ? 1.662 3.622 10.837 1.00 96.31 99 LEU A CA 1
ATOM 771 C C . LEU A 1 99 ? 0.170 3.904 11.053 1.00 96.31 99 LEU A C 1
ATOM 773 O O . LEU A 1 99 ? -0.240 4.276 12.149 1.00 96.31 99 LEU A O 1
ATOM 777 N N . VAL A 1 100 ? -0.665 3.681 10.037 1.00 95.69 100 VAL A N 1
ATOM 778 C CA . VAL A 1 100 ? -2.122 3.828 10.144 1.00 95.69 100 VAL A CA 1
ATOM 779 C C . VAL A 1 100 ? -2.693 2.851 11.168 1.00 95.69 100 VAL A C 1
ATOM 781 O O . VAL A 1 100 ? -3.538 3.239 11.976 1.00 95.69 100 VAL A O 1
ATOM 784 N N . LYS A 1 101 ? -2.237 1.592 11.180 1.00 93.06 101 LYS A N 1
ATOM 785 C CA . LYS A 1 101 ? -2.655 0.610 12.194 1.00 93.06 101 LYS A CA 1
ATOM 786 C C . LYS A 1 101 ? -2.268 1.064 13.599 1.00 93.06 101 LYS A C 1
ATOM 788 O O . LYS A 1 101 ? -3.104 1.017 14.498 1.00 93.06 101 LYS A O 1
ATOM 793 N N . GLU A 1 102 ? -1.042 1.542 13.776 1.00 92.38 102 GLU A N 1
ATOM 794 C CA . GLU A 1 102 ? -0.550 2.038 15.060 1.00 92.38 102 GLU A CA 1
ATOM 795 C C . GLU A 1 102 ? -1.346 3.260 15.543 1.00 92.38 102 GLU A C 1
ATOM 797 O O . GLU A 1 102 ? -1.812 3.290 16.683 1.00 92.38 102 GLU A O 1
ATOM 802 N N . LEU A 1 103 ? -1.568 4.245 14.669 1.00 91.88 103 LEU A N 1
ATOM 803 C CA . LEU A 1 103 ? -2.345 5.441 14.991 1.00 91.88 103 LEU A CA 1
ATOM 804 C C . LEU A 1 103 ? -3.796 5.101 15.329 1.00 91.88 103 LEU A C 1
ATOM 806 O O . LEU A 1 103 ? -4.333 5.653 16.289 1.00 91.88 103 LEU A O 1
ATOM 810 N N . ASN A 1 104 ? -4.420 4.181 14.590 1.00 88.25 104 ASN A N 1
ATOM 811 C CA . ASN A 1 104 ? -5.769 3.709 14.896 1.00 88.25 104 ASN A CA 1
ATOM 812 C C . ASN A 1 104 ? -5.841 3.034 16.265 1.00 88.25 104 ASN A C 1
ATOM 814 O O . ASN A 1 104 ? -6.746 3.325 17.045 1.00 88.25 104 ASN A O 1
ATOM 818 N N . GLN A 1 105 ? -4.873 2.176 16.588 1.00 85.69 105 GLN A N 1
ATOM 819 C CA . GLN A 1 105 ? -4.829 1.502 17.885 1.00 85.69 105 GLN A CA 1
ATOM 820 C C . GLN A 1 105 ? -4.603 2.468 19.048 1.00 85.69 105 GLN A C 1
ATOM 822 O O . GLN A 1 105 ? -5.195 2.269 20.105 1.00 85.69 105 GLN A O 1
ATOM 827 N N . LYS A 1 106 ? -3.761 3.491 18.865 1.00 82.81 106 LYS A N 1
ATOM 828 C CA . LYS A 1 106 ? -3.406 4.438 19.930 1.00 82.81 106 LYS A CA 1
ATOM 829 C C . LYS A 1 106 ? -4.438 5.544 20.133 1.00 82.81 106 LYS A C 1
ATOM 831 O O . LYS A 1 106 ? -4.724 5.887 21.272 1.00 82.81 106 LYS A O 1
ATOM 836 N N . ASN A 1 107 ? -4.959 6.115 19.047 1.00 80.62 107 ASN A N 1
ATOM 837 C CA . ASN A 1 107 ? -5.711 7.374 19.107 1.00 80.62 107 ASN A CA 1
ATOM 838 C C . ASN A 1 107 ? -7.207 7.213 18.831 1.00 80.62 107 ASN A C 1
ATOM 840 O O . ASN A 1 107 ? -8.003 7.979 19.362 1.00 80.62 107 ASN A O 1
ATOM 844 N N . TYR A 1 108 ? -7.598 6.239 18.006 1.00 76.81 108 TYR A N 1
ATOM 845 C CA . TYR A 1 108 ? -8.992 6.091 17.568 1.00 76.81 108 TYR A CA 1
ATOM 846 C C . TYR A 1 108 ? -9.717 4.926 18.242 1.00 76.81 108 TYR A C 1
ATOM 848 O O . TYR A 1 108 ? -10.947 4.890 18.269 1.00 76.81 108 TYR A O 1
ATOM 856 N N . ARG A 1 109 ? -8.981 3.989 18.847 1.00 72.94 109 ARG A N 1
ATOM 857 C CA . ARG A 1 109 ? -9.569 2.986 19.729 1.00 72.94 109 ARG A CA 1
ATOM 858 C C . ARG A 1 109 ? -9.852 3.630 21.083 1.00 72.94 109 ARG A C 1
ATOM 860 O O . ARG A 1 109 ? -8.958 3.748 21.916 1.00 72.94 109 ARG A O 1
ATOM 867 N N . ALA A 1 110 ? -11.104 4.025 21.303 1.00 73.44 110 ALA A N 1
ATOM 868 C CA . ALA A 1 110 ? -11.556 4.435 22.627 1.00 73.44 110 ALA A CA 1
ATOM 869 C C . ALA A 1 110 ? -11.174 3.344 23.650 1.00 73.44 110 ALA A C 1
ATOM 871 O O . ALA A 1 110 ? -11.426 2.161 23.380 1.00 73.44 110 ALA A O 1
ATOM 872 N N . PRO A 1 111 ? -10.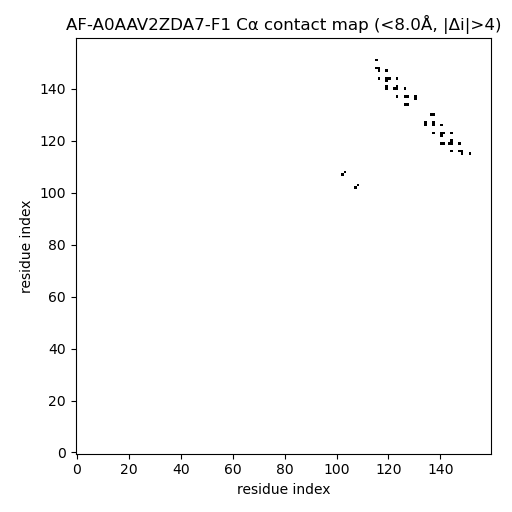549 3.695 24.792 1.00 75.25 111 PRO A N 1
ATOM 873 C CA . PRO A 1 111 ? -10.274 2.727 25.840 1.00 75.25 111 PRO A CA 1
ATOM 874 C C . PRO A 1 111 ? -11.570 2.001 26.197 1.00 75.25 111 PRO A C 1
ATOM 876 O O . PRO A 1 111 ? -12.557 2.652 26.546 1.00 75.25 111 PRO A O 1
ATOM 879 N N . LEU A 1 112 ? -11.579 0.667 26.092 1.00 72.38 112 LEU A N 1
ATOM 880 C CA . LEU A 1 112 ? -12.681 -0.134 26.619 1.00 72.38 112 LEU A CA 1
ATOM 881 C C . LEU A 1 112 ? -12.651 0.035 28.137 1.00 72.38 112 LEU A C 1
ATOM 883 O O . LEU A 1 112 ? -11.892 -0.639 28.831 1.00 72.38 112 LEU A O 1
ATOM 887 N N . ARG A 1 113 ? -13.420 0.996 28.646 1.00 76.88 113 ARG A N 1
ATOM 888 C CA . ARG A 1 113 ? -13.681 1.089 30.074 1.00 76.88 113 ARG A CA 1
ATOM 889 C C . ARG A 1 113 ? -14.721 0.042 30.412 1.00 76.88 113 ARG A C 1
ATOM 891 O O . ARG A 1 113 ? -15.729 -0.082 29.715 1.00 76.88 113 ARG A O 1
ATOM 898 N N . GLU A 1 114 ? -14.457 -0.700 31.475 1.00 80.56 114 GLU A N 1
ATOM 899 C CA . GLU A 1 114 ? -15.458 -1.578 32.051 1.00 80.56 114 GLU A CA 1
ATOM 900 C C . GLU A 1 114 ? -16.679 -0.737 32.432 1.00 80.56 114 GLU A C 1
ATOM 902 O O . GLU A 1 114 ? -16.560 0.323 33.066 1.00 80.56 114 GLU A O 1
ATOM 907 N N . VAL A 1 115 ? -17.847 -1.167 31.956 1.00 85.06 115 VAL A N 1
ATOM 908 C CA . VAL A 1 115 ? -19.101 -0.481 32.248 1.00 85.06 115 VAL A CA 1
ATOM 909 C C . VAL A 1 115 ? -19.338 -0.621 33.745 1.00 85.06 115 VAL A C 1
ATOM 911 O O . VAL A 1 115 ? -19.394 -1.729 34.279 1.00 85.06 115 VAL A O 1
ATOM 914 N N . GLN A 1 116 ? -19.436 0.514 34.425 1.00 89.44 116 GLN A N 1
ATOM 915 C CA . GLN A 1 116 ? -19.646 0.545 35.866 1.00 89.44 116 GLN A CA 1
ATOM 916 C C . GLN A 1 116 ? -20.969 -0.155 36.209 1.00 89.44 116 GLN A C 1
ATOM 918 O O . GLN A 1 116 ? -21.942 -0.047 35.459 1.00 89.44 116 GLN A O 1
ATOM 923 N N . CYS A 1 117 ? -20.995 -0.880 37.327 1.00 94.81 117 CYS A N 1
ATOM 924 C CA . CYS A 1 117 ? -22.149 -1.656 37.795 1.00 94.81 117 CYS A CA 1
ATOM 925 C C . CYS A 1 117 ? -22.572 -2.841 36.902 1.00 94.81 117 CYS A C 1
ATOM 927 O O . CYS A 1 117 ? -23.732 -3.266 36.937 1.00 94.81 117 CYS A O 1
ATOM 929 N N . SER A 1 118 ? -21.668 -3.367 36.061 1.00 94.31 118 SER A N 1
ATOM 930 C CA . SER A 1 118 ? -21.958 -4.541 35.218 1.00 94.31 118 SER A CA 1
ATOM 931 C C . SER A 1 118 ? -22.376 -5.785 36.021 1.00 94.31 118 SER A C 1
ATOM 933 O O . SER A 1 118 ? -23.389 -6.382 35.648 1.00 94.31 118 SER A O 1
ATOM 935 N N . PRO A 1 119 ? -21.702 -6.158 37.129 1.00 95.19 119 PRO A N 1
ATOM 936 C CA . PRO A 1 119 ? -22.094 -7.324 37.925 1.00 95.19 119 PRO A CA 1
ATOM 937 C C . PRO A 1 119 ? -23.503 -7.201 38.521 1.00 95.19 119 PRO A C 1
ATOM 939 O O . PRO A 1 119 ? -24.309 -8.127 38.431 1.00 95.19 119 PRO A O 1
ATOM 942 N N . GLU A 1 120 ? -23.841 -6.038 39.081 1.00 96.31 120 GLU A N 1
ATOM 943 C CA . GLU A 1 120 ? -25.152 -5.764 39.674 1.00 96.31 120 GLU A CA 1
ATOM 944 C C . GLU A 1 120 ? -26.247 -5.744 38.602 1.00 96.31 120 GLU A C 1
ATOM 946 O O . GLU A 1 120 ? -27.349 -6.257 38.817 1.00 96.31 120 GLU A O 1
ATOM 951 N N . ARG A 1 121 ? -25.940 -5.200 37.416 1.00 96.12 121 ARG A N 1
ATOM 952 C CA . ARG A 1 121 ? -26.844 -5.222 36.261 1.00 96.12 121 ARG A CA 1
ATOM 953 C C . ARG A 1 121 ? -27.139 -6.651 35.817 1.00 96.12 121 ARG A C 1
ATOM 955 O O . ARG A 1 121 ? -28.296 -6.977 35.556 1.00 96.12 121 ARG A O 1
ATOM 962 N N . GLU A 1 122 ? -26.114 -7.489 35.698 1.00 96.69 122 GLU A N 1
ATOM 963 C CA . GLU A 1 122 ? -26.274 -8.886 35.294 1.00 96.69 122 GLU A CA 1
ATOM 964 C C . GLU A 1 122 ? -27.070 -9.683 36.326 1.00 96.69 122 GLU A C 1
ATOM 966 O O . GLU A 1 122 ? -28.006 -10.380 35.940 1.00 96.69 122 GLU A O 1
ATOM 971 N N . ALA A 1 123 ? -26.792 -9.510 37.621 1.00 96.00 123 ALA A N 1
ATOM 972 C CA . ALA A 1 123 ? -27.554 -10.142 38.697 1.00 96.00 123 ALA A CA 1
ATOM 973 C C . ALA A 1 123 ? -29.038 -9.729 38.687 1.00 96.00 123 ALA A C 1
ATOM 975 O O . ALA A 1 123 ? -29.925 -10.573 38.833 1.00 96.00 123 ALA A O 1
ATOM 976 N N . CYS A 1 124 ? -29.323 -8.445 38.455 1.00 96.31 124 CYS A N 1
ATOM 977 C CA . CYS A 1 124 ? -30.685 -7.925 38.352 1.00 96.31 124 CYS A CA 1
ATOM 978 C C . CYS A 1 124 ? -31.432 -8.516 37.142 1.00 96.31 124 CYS A C 1
ATOM 980 O O . CYS A 1 124 ? -32.542 -9.036 37.278 1.00 96.31 124 CYS A O 1
ATOM 982 N N . LEU A 1 125 ? -30.798 -8.518 35.963 1.00 96.00 125 LEU A N 1
ATOM 983 C CA . LEU A 1 125 ? -31.375 -9.112 34.753 1.00 96.00 125 LEU A CA 1
ATOM 984 C C . LEU A 1 125 ? -31.581 -10.620 34.892 1.00 96.00 125 LEU A C 1
ATOM 986 O O . LEU A 1 125 ? -32.594 -11.140 34.426 1.00 96.00 125 LEU A O 1
ATOM 990 N N . GLN A 1 126 ? -30.637 -11.316 35.519 1.00 96.81 126 GLN A N 1
ATOM 991 C CA . GLN A 1 126 ? -30.738 -12.748 35.750 1.00 96.81 126 GLN A CA 1
ATOM 992 C C . GLN A 1 126 ? -31.906 -13.064 36.687 1.00 96.81 126 GLN A C 1
ATOM 994 O O . GLN A 1 126 ? -32.747 -13.890 36.345 1.00 96.81 126 GLN A O 1
ATOM 999 N N . CYS A 1 127 ? -32.055 -12.322 37.787 1.00 97.12 127 CYS A N 1
ATOM 1000 C CA . CYS A 1 127 ? -33.186 -12.508 38.690 1.00 97.12 127 CYS A CA 1
ATOM 1001 C C . CYS A 1 127 ? -34.536 -12.294 37.993 1.00 97.12 127 CYS A C 1
ATOM 1003 O O . CYS A 1 127 ? -35.454 -13.088 38.200 1.00 97.12 127 CYS A O 1
ATOM 1005 N N . TYR A 1 128 ? -34.665 -11.264 37.145 1.00 96.12 128 TYR A N 1
ATOM 1006 C CA . TYR A 1 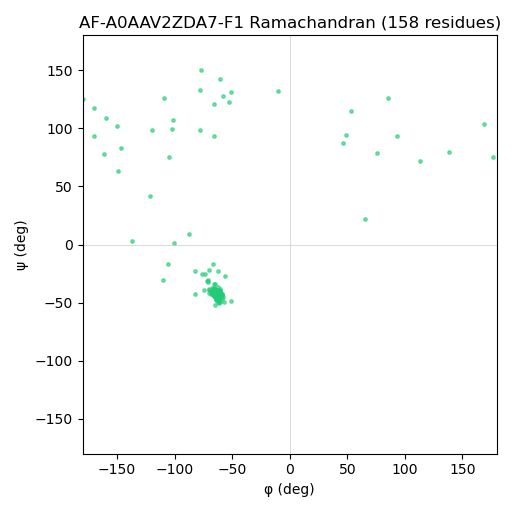128 ? -35.905 -11.031 36.400 1.00 96.12 128 TYR A CA 1
ATOM 1007 C C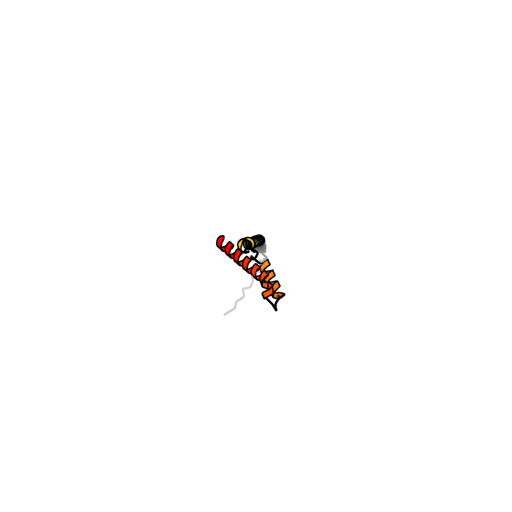 . TYR A 1 128 ? -36.224 -12.141 35.398 1.00 96.12 128 TYR A C 1
ATOM 1009 O O . TYR A 1 128 ? -37.398 -12.451 35.201 1.00 96.12 128 TYR A O 1
ATOM 1017 N N . ARG A 1 129 ? -35.207 -12.756 34.782 1.00 96.06 129 ARG A N 1
ATOM 1018 C CA . ARG A 1 129 ? -35.410 -13.936 33.927 1.00 96.06 129 ARG A CA 1
ATOM 1019 C C . ARG A 1 129 ? -35.912 -15.125 34.741 1.00 96.06 129 ARG A C 1
ATOM 1021 O O . ARG A 1 129 ? -36.849 -15.792 34.312 1.00 96.06 129 ARG A O 1
ATOM 1028 N N . ASP A 1 130 ? -35.327 -15.346 35.913 1.00 95.81 130 ASP A N 1
ATOM 1029 C CA . ASP A 1 130 ? -35.636 -16.500 36.761 1.00 95.81 130 ASP A CA 1
ATOM 1030 C C . ASP A 1 130 ? -36.976 -16.344 37.508 1.00 95.81 130 ASP A C 1
ATOM 1032 O O . ASP A 1 130 ? -37.632 -17.334 37.827 1.00 95.81 130 ASP A O 1
ATOM 1036 N N . ASN A 1 131 ? -37.426 -15.106 37.749 1.00 93.94 131 ASN A N 1
ATOM 1037 C CA . ASN A 1 131 ? -38.645 -14.779 38.501 1.00 93.94 131 ASN A CA 1
ATOM 1038 C C . ASN A 1 131 ? -39.654 -13.962 37.674 1.00 93.94 131 ASN A C 1
ATOM 1040 O O . ASN A 1 131 ? -40.285 -13.038 38.186 1.00 93.94 131 ASN A O 1
ATOM 1044 N N . ALA A 1 132 ? -39.845 -14.308 36.398 1.00 87.81 132 ALA A N 1
ATOM 1045 C CA . ALA A 1 132 ? -40.705 -13.555 35.474 1.00 87.81 132 ALA A CA 1
ATOM 1046 C C . ALA A 1 132 ? -42.164 -13.372 35.954 1.00 87.81 132 ALA A C 1
ATOM 1048 O O . ALA A 1 132 ? -42.817 -12.398 35.589 1.00 87.81 132 ALA A O 1
ATOM 1049 N N . SER A 1 133 ? -42.682 -14.291 36.776 1.00 91.69 133 SER A N 1
ATOM 1050 C CA . SER A 1 133 ? -44.037 -14.220 37.341 1.00 91.69 133 SER A CA 1
ATOM 1051 C C . SER A 1 133 ? -44.155 -13.335 38.585 1.00 91.69 133 SER A C 1
ATOM 1053 O O . SER A 1 133 ? -45.257 -12.911 38.917 1.00 91.69 133 SER A O 1
ATOM 1055 N N . ASP A 1 134 ? -43.052 -13.096 39.302 1.00 90.75 134 ASP A N 1
ATOM 1056 C CA . ASP A 1 134 ? -43.029 -12.299 40.532 1.00 90.75 134 ASP A CA 1
ATOM 1057 C C . ASP A 1 134 ? -41.703 -11.540 40.658 1.00 90.75 134 ASP A C 1
ATOM 1059 O O . ASP A 1 134 ? -40.756 -11.949 41.336 1.00 90.75 134 ASP A O 1
ATOM 1063 N N . VAL A 1 135 ? -41.662 -10.396 39.981 1.00 91.44 135 VAL A N 1
ATOM 1064 C CA . 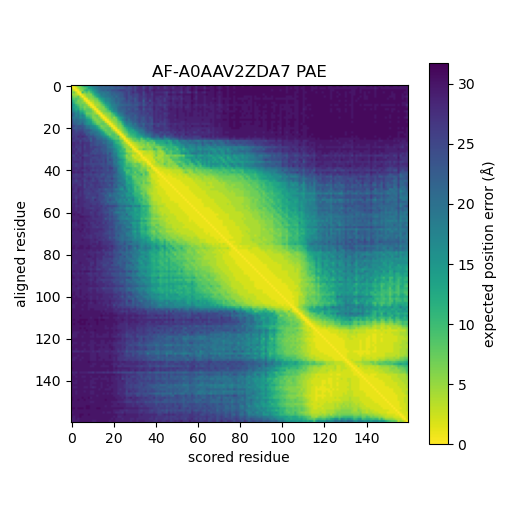VAL A 1 135 ? -40.495 -9.511 39.907 1.00 91.44 135 VAL A CA 1
ATOM 1065 C C . VAL A 1 135 ? -40.136 -8.862 41.246 1.00 91.44 135 VAL A C 1
ATOM 1067 O O . VAL A 1 135 ? -39.015 -8.383 41.406 1.00 91.44 135 VAL A O 1
ATOM 1070 N N . LEU A 1 136 ? -41.043 -8.861 42.232 1.00 94.06 136 LEU A N 1
ATOM 1071 C CA . LEU A 1 136 ? -40.790 -8.248 43.540 1.00 94.06 136 LEU A CA 1
ATOM 1072 C C . LEU A 1 136 ? -39.761 -9.034 44.358 1.00 94.06 136 LEU A C 1
ATOM 1074 O O . LEU A 1 136 ? -39.083 -8.456 45.207 1.00 94.06 136 LEU A O 1
ATOM 1078 N N . LYS A 1 137 ? -39.563 -10.322 44.050 1.00 94.94 137 LYS A N 1
ATOM 1079 C CA . LYS A 1 137 ? -38.478 -11.134 44.624 1.00 94.94 137 LYS A CA 1
ATOM 1080 C C . LYS A 1 137 ? -37.088 -10.611 44.263 1.00 94.94 137 LYS A C 1
ATOM 1082 O O . LYS A 1 137 ? -36.137 -10.856 44.994 1.00 94.94 137 LYS A O 1
ATOM 1087 N N . CYS A 1 138 ? -36.975 -9.847 43.177 1.00 96.62 138 CYS A N 1
ATOM 1088 C CA . CYS A 1 138 ? -35.718 -9.262 42.715 1.00 96.62 138 CYS A CA 1
ATOM 1089 C C . CYS A 1 138 ? -35.408 -7.900 43.339 1.00 96.62 138 CYS A C 1
ATOM 1091 O O . CYS A 1 138 ? -34.461 -7.240 42.914 1.00 96.62 138 CYS A O 1
ATOM 1093 N N . ARG A 1 139 ? -36.177 -7.467 44.347 1.00 95.56 139 ARG A N 1
ATOM 1094 C CA . ARG A 1 139 ? -35.992 -6.172 45.008 1.00 95.56 139 ARG A CA 1
ATOM 1095 C C . ARG A 1 139 ? -34.549 -5.940 45.455 1.00 95.56 139 ARG A C 1
ATOM 1097 O O . ARG A 1 139 ? -34.002 -4.889 45.155 1.00 95.56 139 ARG A O 1
ATOM 1104 N N . GLU A 1 140 ? -33.933 -6.901 46.138 1.00 96.06 140 GLU A N 1
ATOM 1105 C CA . GLU A 1 140 ? -32.590 -6.711 46.705 1.00 96.06 140 GLU A CA 1
ATOM 1106 C C . GLU A 1 140 ? -31.520 -6.520 45.620 1.00 96.06 140 GLU A C 1
ATOM 1108 O O . GLU A 1 140 ? -30.687 -5.618 45.719 1.00 96.06 140 GLU A O 1
ATOM 1113 N N . VAL A 1 141 ? -31.574 -7.309 44.541 1.00 96.69 141 VAL A N 1
ATOM 1114 C CA . VAL A 1 141 ? -30.639 -7.169 43.410 1.00 96.69 141 VAL A CA 1
ATOM 1115 C C . VAL A 1 141 ? -30.917 -5.911 42.582 1.00 96.69 141 VAL A C 1
ATOM 1117 O O . VAL A 1 141 ? -29.986 -5.292 42.066 1.00 96.69 141 VAL A O 1
ATOM 1120 N N . ALA A 1 142 ? -32.178 -5.479 42.498 1.00 95.56 142 ALA A N 1
ATOM 1121 C CA . ALA A 1 142 ? -32.556 -4.228 41.851 1.00 95.56 142 ALA A CA 1
ATOM 1122 C C . ALA A 1 142 ? -32.099 -2.999 42.659 1.00 95.56 142 ALA A C 1
ATOM 1124 O O . ALA A 1 142 ? -31.567 -2.051 42.080 1.00 95.56 142 ALA A O 1
ATOM 1125 N N . GLU A 1 143 ? -32.240 -3.025 43.988 1.00 96.75 143 GLU A N 1
ATOM 1126 C CA . GLU A 1 143 ? -31.726 -1.987 44.891 1.00 96.75 143 GLU A CA 1
ATOM 1127 C C . GLU A 1 143 ? -30.193 -1.925 44.858 1.00 96.75 143 GLU A C 1
ATOM 1129 O O . GLU A 1 143 ? -29.624 -0.834 44.847 1.00 96.75 143 GLU A O 1
ATOM 1134 N N . ALA A 1 144 ? -29.510 -3.073 44.782 1.00 96.38 144 ALA A N 1
ATOM 1135 C CA . ALA A 1 144 ? -28.058 -3.120 44.630 1.00 96.38 144 ALA A CA 1
ATOM 1136 C C . ALA A 1 144 ? -27.587 -2.432 43.337 1.00 96.38 144 ALA A C 1
ATOM 1138 O O . ALA A 1 144 ? -26.683 -1.595 43.389 1.00 96.38 144 ALA A O 1
ATOM 1139 N N . PHE A 1 145 ? -28.243 -2.708 42.204 1.00 97.31 145 PHE A N 1
ATOM 1140 C CA . PHE A 1 145 ? -27.950 -2.029 40.940 1.00 97.31 145 PHE A CA 1
ATOM 1141 C C . PHE A 1 145 ? -28.227 -0.520 41.011 1.00 97.31 145 PHE A C 1
ATOM 1143 O O . PHE A 1 145 ? -27.394 0.280 40.585 1.00 97.31 145 PHE A O 1
ATOM 1150 N N . ALA A 1 146 ? -29.361 -0.119 41.596 1.00 96.50 146 ALA A N 1
ATOM 1151 C CA . ALA A 1 146 ? -29.720 1.291 41.743 1.00 96.50 146 ALA A CA 1
ATOM 1152 C C . ALA A 1 146 ? -28.709 2.065 42.604 1.00 96.50 146 ALA A C 1
ATOM 1154 O O . ALA A 1 146 ? -28.294 3.163 42.230 1.00 96.50 146 ALA A O 1
ATOM 1155 N N . ARG A 1 147 ? -28.267 1.474 43.720 1.00 97.25 147 ARG A N 1
ATOM 1156 C CA . ARG A 1 147 ? -27.251 2.056 44.603 1.00 97.25 147 ARG A CA 1
ATOM 1157 C C . ARG A 1 147 ? -25.910 2.221 43.893 1.00 97.25 147 ARG A C 1
ATOM 1159 O O . ARG A 1 147 ? -25.360 3.316 43.912 1.00 97.25 147 ARG A O 1
ATOM 1166 N N . CYS A 1 148 ? -25.428 1.188 43.200 1.00 96.25 148 CYS A N 1
ATOM 1167 C CA . CYS A 1 148 ? -24.180 1.289 42.440 1.00 96.25 148 CYS A CA 1
ATOM 1168 C C . CYS A 1 148 ? -24.250 2.403 41.380 1.00 96.25 148 CYS A C 1
ATOM 1170 O O . CYS A 1 148 ? -23.314 3.194 41.233 1.00 96.25 148 CYS A O 1
ATOM 1172 N N . ALA A 1 149 ? -25.376 2.512 40.664 1.00 95.19 149 ALA A N 1
ATOM 1173 C CA . ALA A 1 149 ? -25.565 3.544 39.648 1.00 95.19 149 ALA A CA 1
ATOM 1174 C C . ALA A 1 149 ? -25.542 4.962 40.249 1.00 95.19 149 ALA A C 1
ATOM 1176 O O . ALA A 1 149 ? -24.933 5.867 39.669 1.00 95.19 149 ALA A O 1
ATOM 1177 N N . GLN A 1 150 ? -26.159 5.153 41.420 1.00 95.25 150 GLN A N 1
ATOM 1178 C CA . GLN A 1 150 ? -26.138 6.426 42.146 1.00 95.25 150 GLN A CA 1
ATOM 1179 C C . GLN A 1 150 ? -24.726 6.782 42.611 1.00 95.25 150 GLN A C 1
ATOM 1181 O O . GLN A 1 150 ? -24.236 7.858 42.276 1.00 95.25 150 GLN A O 1
ATOM 1186 N N . GLU A 1 151 ? -24.040 5.864 43.293 1.00 94.94 151 GLU A N 1
ATOM 1187 C CA . GLU A 1 151 ? -22.677 6.080 43.792 1.00 94.94 151 GLU A CA 1
ATOM 1188 C C . GLU A 1 151 ? -21.703 6.406 42.653 1.00 94.94 151 GLU A C 1
ATOM 1190 O O . GLU A 1 151 ? -20.921 7.353 42.746 1.00 94.94 151 GLU A O 1
ATOM 1195 N N . THR A 1 152 ? -21.798 5.681 41.536 1.00 92.69 152 THR A N 1
ATOM 1196 C CA . THR A 1 152 ? -20.973 5.932 40.347 1.00 92.69 152 THR A CA 1
ATOM 1197 C C . THR A 1 152 ? -21.255 7.308 39.743 1.00 92.69 152 THR A C 1
ATOM 1199 O O . THR A 1 152 ? -20.322 8.026 39.380 1.00 92.69 152 THR A O 1
ATOM 1202 N N . THR A 1 153 ? -22.528 7.703 39.645 1.00 91.56 153 THR A N 1
ATOM 1203 C CA . THR A 1 153 ? -22.918 9.021 39.117 1.00 91.56 153 THR A CA 1
ATOM 1204 C C . THR A 1 153 ? -22.398 10.140 40.013 1.00 91.56 153 THR A C 1
ATOM 1206 O O . THR A 1 153 ? -21.821 11.108 39.521 1.00 91.56 153 THR A O 1
ATOM 1209 N N . GLU A 1 154 ? -22.536 9.997 41.330 1.00 92.88 154 GLU A N 1
ATOM 1210 C CA . GLU A 1 154 ? -22.013 10.971 42.284 1.00 92.88 154 GLU A CA 1
ATOM 1211 C C . GLU A 1 154 ? -20.492 11.090 42.213 1.00 92.88 154 GLU A C 1
ATOM 1213 O O . GLU A 1 154 ? -19.962 12.201 42.236 1.00 92.88 154 GLU A O 1
ATOM 1218 N N . GLN A 1 155 ? -19.777 9.967 42.114 1.00 89.44 155 GLN A N 1
ATOM 1219 C CA . GLN A 1 155 ? -18.324 9.981 41.960 1.00 89.44 155 GLN A CA 1
ATOM 1220 C C . GLN A 1 155 ? -17.902 10.630 40.642 1.00 89.44 155 GLN A C 1
ATOM 1222 O O . GLN A 1 155 ? -16.955 11.412 40.625 1.00 89.44 155 GLN A O 1
ATOM 1227 N N . PHE A 1 156 ? -18.614 10.361 39.546 1.00 87.56 156 PHE A N 1
ATOM 1228 C CA . PHE A 1 156 ? -18.338 10.995 38.262 1.00 87.56 156 PHE A CA 1
ATOM 1229 C C . PHE A 1 156 ? -18.517 12.516 38.334 1.00 87.56 156 PHE A C 1
ATOM 1231 O O . PHE A 1 156 ? -17.636 13.246 37.891 1.00 87.56 156 PHE A O 1
ATOM 1238 N N . VAL A 1 157 ? -19.608 13.001 38.936 1.00 90.25 157 VAL A N 1
ATOM 1239 C CA . VAL A 1 157 ? -19.871 14.444 39.086 1.00 90.25 157 VAL A CA 1
ATOM 1240 C C . VAL A 1 157 ? -18.857 15.125 40.011 1.00 90.25 157 VAL A C 1
ATOM 1242 O O . VAL A 1 157 ? -18.504 16.268 39.767 1.00 90.25 157 VAL A O 1
ATOM 1245 N N . LYS A 1 158 ? -18.365 14.448 41.057 1.00 86.75 158 LYS A N 1
ATOM 1246 C CA . LYS A 1 158 ? -17.346 15.004 41.971 1.00 86.75 158 LYS A CA 1
ATOM 1247 C C . LYS A 1 158 ? -15.943 15.069 41.355 1.00 86.75 158 LYS A C 1
ATOM 1249 O O . LYS A 1 158 ? -15.128 15.868 41.806 1.00 86.75 158 LYS A O 1
ATOM 1254 N N . ASN A 1 159 ? -15.655 14.210 40.377 1.00 75.62 159 ASN A N 1
ATOM 1255 C CA . ASN A 1 159 ? -14.325 14.046 39.784 1.00 75.62 159 ASN A CA 1
ATOM 1256 C C . ASN A 1 159 ? -14.150 14.760 38.425 1.00 75.62 159 ASN A C 1
ATOM 1258 O O . ASN A 1 159 ? -13.077 14.638 37.831 1.00 75.62 159 ASN A O 1
ATOM 1262 N N . ASN A 1 160 ? -15.173 15.465 37.925 1.00 59.09 160 ASN A N 1
ATOM 1263 C CA . ASN A 1 160 ? -15.123 16.323 36.730 1.00 59.09 160 ASN A CA 1
ATOM 1264 C C . ASN A 1 160 ? -15.389 17.782 37.110 1.00 59.09 160 ASN A C 1
ATOM 1266 O O . ASN A 1 160 ? -14.881 18.661 36.381 1.00 59.09 160 ASN A O 1
#